Protein AF-X1KAR1-F1 (afdb_monomer)

Structure (mmCIF, N/CA/C/O backbone):
data_AF-X1KAR1-F1
#
_entry.id   AF-X1KAR1-F1
#
loop_
_atom_site.group_PDB
_atom_site.id
_atom_site.type_symbol
_atom_site.label_atom_id
_atom_site.label_alt_id
_atom_site.label_comp_id
_atom_site.label_asym_id
_atom_site.label_en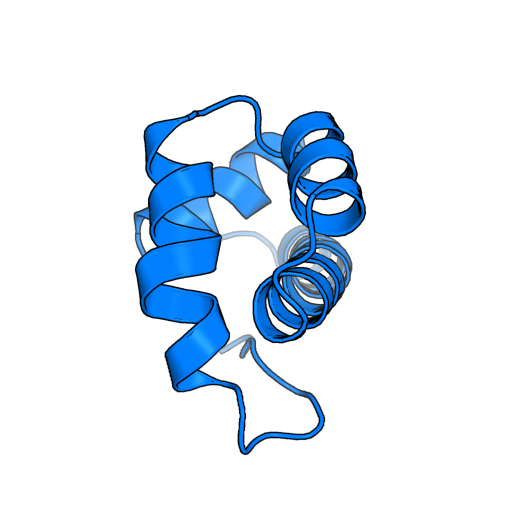tity_id
_atom_site.label_seq_id
_atom_site.pdbx_PDB_ins_code
_atom_site.Cartn_x
_atom_site.Cartn_y
_atom_site.Cartn_z
_atom_site.occupancy
_atom_site.B_iso_or_equiv
_atom_site.auth_seq_id
_atom_site.auth_comp_id
_atom_site.auth_asym_id
_atom_site.auth_atom_id
_atom_site.pdbx_PDB_model_num
ATOM 1 N N . MET A 1 1 ? 2.291 7.639 12.822 1.00 69.19 1 MET A N 1
ATOM 2 C CA . MET A 1 1 ? 1.038 6.858 13.001 1.00 69.19 1 MET A CA 1
ATOM 3 C C . MET A 1 1 ? 0.363 6.447 11.691 1.00 69.19 1 MET A C 1
ATOM 5 O O . MET A 1 1 ? 0.098 5.263 11.541 1.00 69.19 1 MET A O 1
ATOM 9 N N . LEU A 1 2 ? 0.089 7.353 10.737 1.00 84.38 2 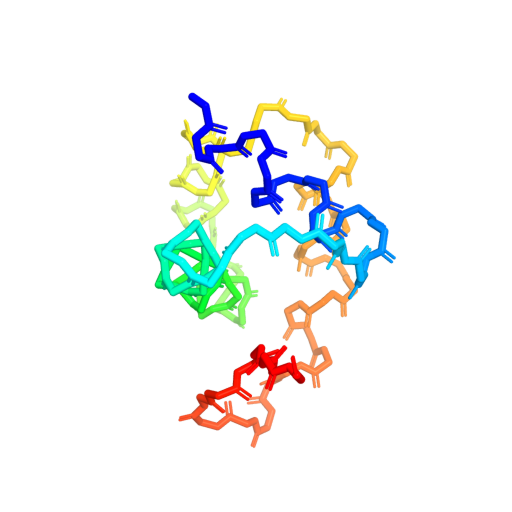LEU A N 1
ATOM 10 C CA . LEU A 1 2 ? -0.630 7.002 9.491 1.00 84.38 2 LEU A CA 1
ATOM 11 C C . LEU A 1 2 ? 0.072 5.926 8.642 1.00 84.38 2 LEU A C 1
ATOM 13 O O . LEU A 1 2 ? -0.597 5.072 8.066 1.00 84.38 2 LEU A O 1
ATOM 17 N N . SER A 1 3 ? 1.408 5.904 8.631 1.00 87.12 3 SER A N 1
ATOM 18 C CA . SER A 1 3 ? 2.194 4.868 7.946 1.00 87.12 3 SER A CA 1
ATOM 19 C C . SER A 1 3 ? 1.910 3.458 8.470 1.00 87.12 3 SER A C 1
ATOM 21 O O . SER A 1 3 ? 1.880 2.513 7.685 1.00 87.12 3 SER A O 1
ATOM 23 N N . ASN A 1 4 ? 1.633 3.307 9.770 1.00 92.31 4 ASN A N 1
ATOM 24 C CA . ASN A 1 4 ? 1.330 2.005 10.370 1.00 92.31 4 ASN A CA 1
ATOM 25 C C . ASN A 1 4 ? -0.056 1.516 9.939 1.00 92.31 4 ASN A C 1
ATOM 27 O O . ASN A 1 4 ? -0.219 0.338 9.637 1.00 92.31 4 ASN A O 1
ATOM 31 N N . LEU A 1 5 ? -1.039 2.418 9.840 1.00 93.88 5 LEU A N 1
ATOM 32 C CA . LEU A 1 5 ? -2.372 2.082 9.330 1.00 93.88 5 LEU A CA 1
ATOM 33 C C . LEU A 1 5 ? -2.339 1.739 7.838 1.00 93.88 5 LEU A C 1
ATOM 35 O O . LEU A 1 5 ? -2.955 0.760 7.434 1.00 93.88 5 LEU A O 1
ATOM 39 N N . ALA A 1 6 ? -1.578 2.483 7.030 1.00 93.75 6 ALA A N 1
ATOM 40 C CA . ALA A 1 6 ? -1.385 2.158 5.616 1.00 93.75 6 ALA A CA 1
ATOM 41 C C . ALA A 1 6 ? -0.693 0.796 5.435 1.00 93.75 6 ALA A C 1
ATOM 43 O O . ALA A 1 6 ? -1.130 -0.017 4.624 1.00 93.75 6 ALA A O 1
ATOM 44 N N . THR A 1 7 ? 0.342 0.520 6.236 1.00 94.75 7 THR A N 1
ATOM 45 C CA . THR A 1 7 ? 1.032 -0.781 6.249 1.00 94.75 7 THR A CA 1
ATOM 46 C C . THR A 1 7 ? 0.078 -1.901 6.666 1.00 94.75 7 THR A C 1
ATOM 48 O O . THR A 1 7 ? 0.034 -2.937 6.010 1.00 94.75 7 THR A O 1
ATOM 51 N N . SER A 1 8 ? -0.743 -1.677 7.695 1.00 95.00 8 SER A N 1
ATOM 52 C CA . SER A 1 8 ? -1.741 -2.650 8.161 1.00 95.00 8 SER A CA 1
ATOM 53 C C . SER A 1 8 ? -2.814 -2.915 7.105 1.00 95.00 8 SER A C 1
ATOM 55 O O . SER A 1 8 ? -3.151 -4.069 6.862 1.00 95.00 8 SER A O 1
ATOM 57 N N . LEU A 1 9 ? -3.304 -1.875 6.421 1.00 95.12 9 LEU A N 1
ATOM 58 C CA . LEU A 1 9 ? -4.269 -2.025 5.330 1.00 95.12 9 LEU A CA 1
ATOM 59 C C . LEU A 1 9 ? -3.683 -2.824 4.161 1.00 95.12 9 LEU A C 1
ATOM 61 O O . LEU A 1 9 ? -4.363 -3.679 3.612 1.00 95.12 9 LEU A O 1
ATOM 65 N N . LEU A 1 10 ? -2.423 -2.600 3.792 1.00 94.25 10 LEU A N 1
ATOM 66 C CA . LEU A 1 10 ? -1.775 -3.370 2.724 1.00 94.25 10 LEU A CA 1
ATOM 67 C C . LEU A 1 10 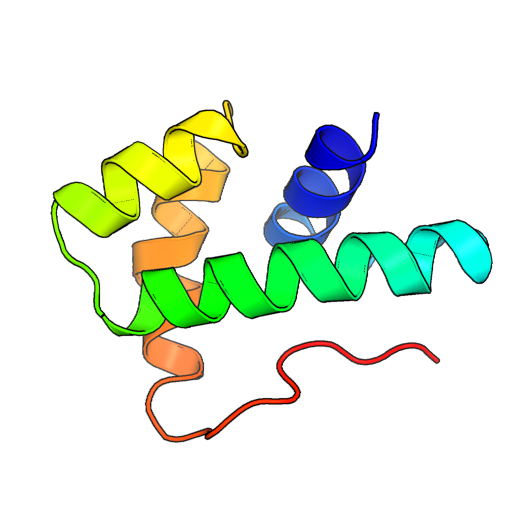? -1.442 -4.811 3.144 1.00 94.25 10 LEU A C 1
ATOM 69 O O . LEU A 1 10 ? -1.434 -5.716 2.308 1.00 94.25 10 LEU A O 1
ATOM 73 N N . ARG A 1 11 ? -1.188 -5.034 4.437 1.00 95.31 11 ARG A N 1
ATOM 74 C CA . ARG A 1 11 ? -0.944 -6.361 5.010 1.00 95.31 11 ARG A CA 1
ATOM 75 C C . ARG A 1 11 ? -2.225 -7.197 5.023 1.00 95.31 11 ARG A C 1
ATOM 77 O O . ARG A 1 11 ? -2.248 -8.261 4.406 1.00 95.31 11 ARG A O 1
ATOM 84 N N . TYR A 1 12 ? -3.274 -6.690 5.669 1.00 94.88 12 TYR A N 1
ATOM 85 C CA . TYR A 1 12 ? -4.516 -7.420 5.953 1.00 94.88 12 TYR A CA 1
ATOM 86 C C . TYR A 1 12 ? -5.641 -7.179 4.942 1.00 94.88 12 TYR A C 1
ATOM 88 O O . TYR A 1 12 ? -6.686 -7.809 5.039 1.00 94.88 12 TYR A O 1
ATOM 96 N N . GLU A 1 13 ? -5.467 -6.253 3.996 1.00 92.88 13 GLU A N 1
ATOM 97 C CA . GLU A 1 13 ? -6.435 -5.876 2.945 1.00 92.88 13 GLU A CA 1
ATOM 98 C C . GLU A 1 13 ? -7.735 -5.223 3.452 1.00 92.88 13 GLU A C 1
ATOM 100 O O . GLU A 1 13 ? -8.441 -4.566 2.686 1.00 92.88 13 GLU A O 1
ATOM 105 N N . ARG A 1 14 ? -8.011 -5.304 4.756 1.00 94.88 14 ARG A N 1
ATOM 106 C CA . ARG A 1 14 ? -9.116 -4.638 5.443 1.00 94.88 14 ARG A CA 1
ATOM 107 C C . ARG A 1 14 ? -8.682 -4.211 6.844 1.00 94.88 14 ARG A C 1
ATOM 109 O O . ARG A 1 14 ? -8.036 -4.973 7.555 1.00 94.88 14 ARG A O 1
ATOM 116 N N . ILE A 1 15 ? -9.061 -3.000 7.249 1.00 95.69 15 ILE A N 1
ATOM 117 C CA . ILE A 1 15 ? -8.894 -2.503 8.621 1.00 95.69 15 ILE A CA 1
ATOM 118 C C . ILE A 1 15 ? -10.146 -1.747 9.057 1.00 95.69 15 ILE A C 1
ATOM 120 O O . ILE A 1 15 ? -10.821 -1.137 8.228 1.00 95.69 15 ILE A O 1
ATOM 124 N N . THR A 1 16 ? -10.407 -1.733 10.360 1.00 95.81 16 THR A N 1
ATOM 125 C CA . THR A 1 16 ? -11.437 -0.885 10.970 1.00 95.81 16 THR A CA 1
ATOM 126 C C . THR A 1 16 ? -10.753 0.291 11.653 1.00 95.81 16 THR A C 1
ATOM 128 O O . THR A 1 16 ? -9.808 0.120 12.423 1.00 95.81 16 THR A O 1
ATOM 131 N N . THR A 1 17 ? -11.183 1.511 11.345 1.00 94.94 17 THR A N 1
ATOM 132 C CA . THR A 1 17 ? -10.641 2.727 11.960 1.00 94.94 17 THR A CA 1
ATOM 133 C C . THR A 1 17 ? -11.674 3.850 11.925 1.00 94.94 17 THR A C 1
ATOM 135 O O . THR A 1 17 ? -12.765 3.680 11.388 1.00 94.94 17 THR A O 1
ATOM 138 N N . THR A 1 18 ? -11.347 5.004 12.505 1.00 96.19 18 THR A N 1
ATOM 139 C CA . THR A 1 18 ? -12.241 6.166 12.492 1.00 96.19 18 THR A CA 1
ATOM 140 C C . THR A 1 18 ? -12.309 6.792 11.100 1.00 96.19 18 THR A C 1
ATOM 142 O O . THR A 1 18 ? -11.327 6.781 10.355 1.00 96.19 18 THR A O 1
ATOM 145 N N . LEU A 1 19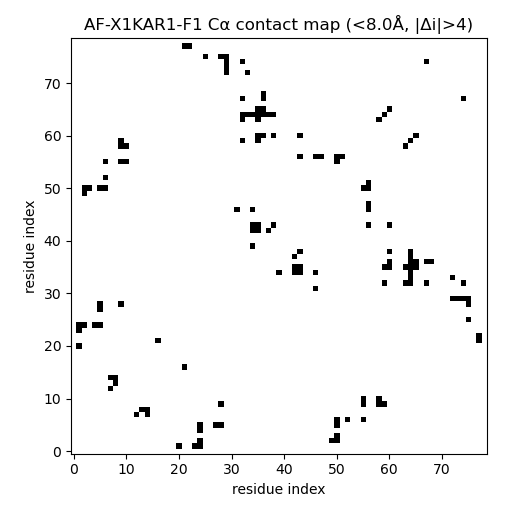 ? -13.445 7.409 10.759 1.00 95.81 19 LEU A N 1
ATOM 146 C CA . LEU A 1 19 ? -13.676 8.001 9.435 1.00 95.81 19 LEU A CA 1
ATOM 147 C C . LEU A 1 19 ? -12.563 8.977 9.008 1.00 95.81 19 LEU A C 1
ATOM 149 O O . LEU A 1 19 ? -12.070 8.916 7.883 1.00 95.81 19 LEU A O 1
ATOM 153 N N . HIS A 1 20 ? -12.128 9.842 9.925 1.00 95.38 20 HIS A N 1
ATOM 154 C CA . HIS A 1 20 ? -11.057 10.812 9.690 1.00 95.38 20 HIS A CA 1
ATOM 155 C C . HIS A 1 20 ? -9.733 10.124 9.328 1.00 95.38 20 HIS A C 1
ATOM 157 O O . HIS A 1 20 ? -9.102 10.467 8.330 1.00 95.38 20 HIS A O 1
ATOM 163 N N . LYS A 1 21 ? -9.347 9.084 10.080 1.00 94.44 21 LYS A N 1
ATOM 164 C CA . LYS A 1 21 ? -8.141 8.293 9.792 1.00 94.44 21 LYS A CA 1
ATOM 165 C C . LYS A 1 21 ? -8.278 7.536 8.471 1.00 94.44 21 LYS A C 1
ATOM 167 O O . LYS A 1 21 ? -7.311 7.469 7.718 1.00 94.44 21 LYS A O 1
ATOM 172 N N . ALA A 1 22 ? -9.462 7.009 8.163 1.00 95.88 22 ALA A N 1
ATOM 173 C CA . ALA A 1 22 ? -9.716 6.285 6.921 1.00 95.88 22 ALA A CA 1
ATOM 174 C C . ALA A 1 22 ? -9.530 7.180 5.682 1.00 95.88 22 ALA A C 1
ATOM 176 O O . ALA A 1 22 ? -8.879 6.762 4.722 1.00 95.88 22 ALA A O 1
ATOM 177 N N . LYS A 1 23 ? -10.030 8.425 5.719 1.00 94.88 23 LYS A N 1
ATOM 178 C CA . LYS A 1 23 ? -9.845 9.411 4.637 1.00 94.88 23 LYS A CA 1
ATOM 179 C C . LYS A 1 23 ? -8.363 9.722 4.386 1.00 94.88 23 LYS A C 1
ATOM 181 O O . LYS A 1 23 ? -7.921 9.704 3.237 1.00 94.88 23 LYS A O 1
ATOM 186 N N . GLU A 1 24 ? -7.580 9.906 5.447 1.00 94.88 24 GLU A N 1
ATOM 187 C CA . GLU A 1 24 ? -6.137 10.163 5.334 1.00 94.88 24 GLU A CA 1
ATOM 188 C C . GLU A 1 24 ? -5.353 8.945 4.827 1.00 94.88 24 GLU A C 1
ATOM 190 O O . GLU A 1 24 ? -4.524 9.051 3.917 1.00 94.88 24 GLU A O 1
ATOM 195 N N . VAL A 1 25 ? -5.643 7.757 5.369 1.00 95.00 25 VAL A N 1
ATOM 196 C CA . VAL A 1 25 ? -4.999 6.503 4.945 1.00 95.00 25 VAL A CA 1
ATOM 197 C C . VAL A 1 25 ? -5.293 6.217 3.475 1.00 95.00 25 VAL A C 1
ATOM 199 O O . VAL A 1 25 ? -4.377 5.844 2.738 1.00 95.00 25 VAL A O 1
ATOM 202 N N . ARG A 1 26 ? -6.526 6.465 3.016 1.00 95.00 26 ARG A N 1
ATOM 203 C CA . ARG A 1 26 ? -6.907 6.349 1.603 1.00 95.00 26 ARG A CA 1
ATOM 204 C C . ARG A 1 26 ? -5.988 7.170 0.701 1.00 95.00 26 ARG A C 1
ATOM 206 O O . ARG A 1 26 ? -5.451 6.621 -0.259 1.00 95.00 26 ARG A O 1
ATOM 213 N N . ARG A 1 27 ? -5.730 8.442 1.027 1.00 94.31 27 ARG A N 1
ATOM 214 C CA . ARG A 1 27 ? -4.841 9.311 0.229 1.00 94.31 27 ARG A CA 1
ATOM 215 C C . ARG A 1 27 ? -3.435 8.724 0.079 1.00 94.31 27 ARG A C 1
ATOM 217 O O . ARG A 1 27 ? -2.835 8.810 -0.993 1.00 94.31 27 ARG A O 1
ATOM 224 N N . ILE A 1 28 ? -2.903 8.140 1.152 1.00 94.31 28 ILE A N 1
ATOM 225 C CA . ILE A 1 28 ? -1.566 7.535 1.168 1.00 94.31 28 ILE A CA 1
ATOM 226 C C . ILE A 1 28 ? -1.554 6.245 0.340 1.00 94.31 28 ILE A C 1
ATOM 228 O O . ILE A 1 28 ? -0.691 6.075 -0.524 1.00 94.31 28 ILE A O 1
ATOM 232 N N . VAL A 1 29 ? -2.519 5.353 0.566 1.00 95.31 29 VAL A N 1
ATOM 233 C CA . VAL A 1 29 ? -2.568 4.038 -0.085 1.00 95.31 29 VAL A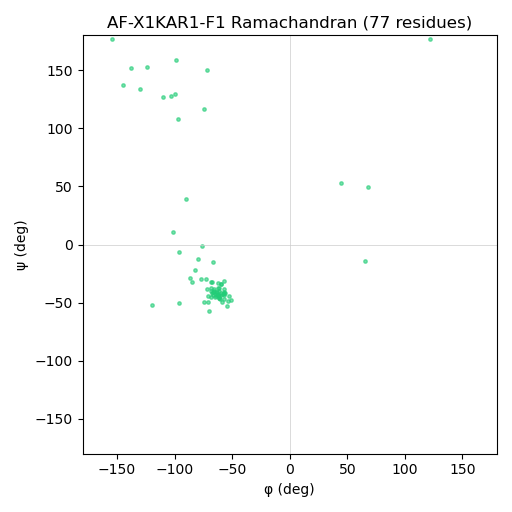 CA 1
ATOM 234 C C . VAL A 1 29 ? -2.864 4.148 -1.579 1.00 95.31 29 VAL A C 1
ATOM 236 O O . VAL A 1 29 ? -2.221 3.453 -2.363 1.00 95.31 29 VAL A O 1
ATOM 239 N N . GLU A 1 30 ? -3.727 5.073 -2.006 1.00 94.94 30 GLU A N 1
ATOM 240 C CA . GLU A 1 30 ? -3.976 5.332 -3.434 1.00 94.94 30 GLU A CA 1
ATOM 241 C C . GLU A 1 30 ? -2.675 5.695 -4.172 1.00 94.94 30 GLU A C 1
ATOM 243 O O . GLU A 1 30 ? -2.381 5.156 -5.242 1.00 94.94 30 GLU A O 1
ATOM 248 N N . ARG A 1 31 ? -1.841 6.556 -3.566 1.00 93.94 31 ARG A N 1
ATOM 249 C CA . ARG A 1 31 ? -0.534 6.941 -4.123 1.00 93.94 31 ARG A CA 1
ATOM 250 C C . ARG A 1 31 ? 0.449 5.770 -4.149 1.00 93.94 31 ARG A C 1
ATOM 252 O O . ARG A 1 31 ? 1.181 5.621 -5.127 1.00 93.94 31 ARG A O 1
ATOM 259 N N . LEU A 1 32 ? 0.476 4.947 -3.099 1.00 94.88 32 LEU A N 1
ATOM 260 C CA . LEU A 1 32 ? 1.354 3.774 -3.018 1.00 94.88 32 LEU A CA 1
ATOM 261 C C . LEU A 1 32 ? 0.996 2.724 -4.073 1.00 94.88 32 LEU A C 1
ATOM 263 O O . LEU A 1 32 ? 1.889 2.249 -4.771 1.00 94.88 32 LEU A O 1
ATOM 267 N N . ILE A 1 33 ? -0.292 2.421 -4.252 1.00 94.81 33 ILE A N 1
ATOM 268 C CA . ILE A 1 33 ? -0.761 1.499 -5.296 1.00 94.81 33 ILE A CA 1
ATOM 269 C C . ILE A 1 33 ? -0.462 2.076 -6.685 1.00 94.81 33 ILE A C 1
ATOM 271 O O . ILE A 1 33 ? 0.041 1.359 -7.548 1.00 94.81 33 ILE A O 1
ATOM 275 N N . GLY A 1 34 ? -0.656 3.383 -6.891 1.00 94.56 34 GLY A N 1
ATOM 276 C CA . GLY A 1 34 ? -0.275 4.053 -8.138 1.00 94.56 34 GLY A CA 1
ATOM 277 C C . GLY A 1 34 ? 1.214 3.904 -8.486 1.00 94.56 34 GLY A C 1
ATOM 278 O O . GLY A 1 34 ? 1.551 3.635 -9.639 1.00 94.56 34 GLY A O 1
ATOM 279 N N . LYS A 1 35 ? 2.109 4.017 -7.495 1.00 93.81 35 LYS A N 1
ATOM 280 C CA . LYS A 1 35 ? 3.552 3.751 -7.663 1.00 93.81 35 LYS A CA 1
ATOM 281 C C . LYS A 1 35 ? 3.829 2.265 -7.918 1.00 93.81 35 LYS A C 1
ATOM 283 O O . LYS A 1 35 ? 4.638 1.936 -8.784 1.00 93.81 35 LYS A O 1
ATOM 288 N N . ALA A 1 36 ? 3.120 1.376 -7.226 1.00 94.44 36 ALA A N 1
ATOM 289 C CA . ALA A 1 36 ? 3.243 -0.070 -7.392 1.00 94.44 36 ALA A CA 1
ATOM 290 C C . ALA A 1 36 ? 2.873 -0.552 -8.800 1.00 94.44 36 ALA A C 1
ATOM 292 O O . ALA A 1 36 ? 3.493 -1.479 -9.307 1.00 94.44 36 ALA A O 1
ATOM 293 N N . LYS A 1 37 ? 1.920 0.111 -9.466 1.00 93.19 37 LYS A N 1
ATOM 294 C CA . LYS A 1 37 ? 1.563 -0.184 -10.863 1.00 93.19 37 LYS A CA 1
ATOM 295 C C . LYS A 1 37 ? 2.712 0.055 -11.847 1.00 93.19 37 LYS A C 1
ATOM 297 O O . LYS A 1 37 ? 2.819 -0.682 -12.824 1.00 93.19 37 LYS A O 1
ATOM 302 N N . LYS A 1 38 ? 3.518 1.101 -11.618 1.00 90.38 38 LYS A N 1
ATOM 303 C CA . LYS A 1 38 ? 4.657 1.468 -12.481 1.00 90.38 38 LYS A CA 1
ATOM 304 C C . LYS A 1 38 ? 5.873 0.570 -12.257 1.00 90.38 38 LYS A C 1
ATOM 306 O O . LYS A 1 38 ? 6.659 0.400 -13.174 1.00 90.38 38 LYS A O 1
ATOM 311 N N . ASP A 1 39 ? 6.023 0.052 -11.039 1.00 92.00 39 ASP A N 1
ATOM 312 C CA . ASP A 1 39 ? 7.090 -0.859 -10.615 1.00 92.00 39 ASP A CA 1
ATOM 313 C C . ASP A 1 39 ? 8.512 -0.475 -11.073 1.00 92.00 39 ASP A C 1
ATOM 315 O O . ASP A 1 39 ? 9.244 -1.261 -11.665 1.00 92.00 39 ASP A O 1
ATOM 319 N N . THR A 1 40 ? 8.927 0.761 -10.789 1.00 95.25 40 THR A N 1
ATOM 320 C CA . THR A 1 40 ? 10.314 1.199 -11.012 1.00 95.25 40 THR A CA 1
ATOM 321 C C . THR A 1 40 ? 11.131 1.154 -9.723 1.00 95.25 40 THR A C 1
ATOM 323 O O . THR A 1 40 ? 10.592 1.250 -8.617 1.00 95.25 40 THR A O 1
ATOM 326 N N . LEU A 1 41 ? 12.461 1.098 -9.840 1.00 94.00 41 LEU A N 1
ATOM 327 C CA . LEU A 1 41 ? 13.365 1.157 -8.685 1.00 94.00 41 LEU A CA 1
ATOM 328 C C . LEU A 1 41 ? 13.162 2.439 -7.852 1.00 94.00 41 LEU A C 1
ATOM 330 O O . LEU A 1 41 ? 13.155 2.389 -6.621 1.00 94.00 41 LEU A O 1
ATOM 334 N N . ALA A 1 42 ? 12.909 3.573 -8.513 1.00 94.75 42 ALA A N 1
ATOM 335 C CA . ALA A 1 42 ? 12.531 4.822 -7.851 1.00 94.75 42 ALA A CA 1
ATOM 336 C C . ALA A 1 42 ? 11.208 4.681 -7.075 1.00 94.75 42 ALA A C 1
ATOM 338 O O . ALA A 1 42 ? 11.147 5.037 -5.899 1.00 94.75 42 ALA A O 1
ATOM 339 N N . SER A 1 43 ? 10.188 4.068 -7.687 1.00 94.50 43 SER A N 1
ATOM 340 C CA . SER A 1 43 ? 8.888 3.818 -7.044 1.00 94.50 43 SER A CA 1
ATOM 341 C C . SER A 1 43 ? 9.027 2.951 -5.790 1.00 94.50 43 SER A C 1
ATOM 343 O O . SER A 1 43 ? 8.414 3.248 -4.763 1.00 94.50 43 SER A O 1
ATOM 345 N N . ARG A 1 44 ? 9.871 1.911 -5.843 1.00 93.62 44 ARG A N 1
ATOM 346 C CA . ARG A 1 44 ? 10.175 1.038 -4.696 1.00 93.62 44 ARG A CA 1
ATOM 347 C C . ARG A 1 44 ? 10.881 1.793 -3.571 1.00 93.62 44 ARG A C 1
ATOM 349 O O . ARG A 1 44 ? 10.481 1.663 -2.414 1.00 93.62 44 ARG A O 1
ATOM 356 N N . ARG A 1 45 ? 11.876 2.629 -3.896 1.00 94.12 45 ARG A N 1
ATOM 357 C CA . ARG A 1 45 ? 12.577 3.478 -2.913 1.00 94.12 45 ARG A CA 1
ATOM 358 C C . ARG A 1 45 ? 11.630 4.463 -2.232 1.00 94.12 45 ARG A C 1
ATOM 360 O O . ARG A 1 45 ? 11.678 4.614 -1.016 1.00 94.12 45 ARG A O 1
ATOM 367 N N . GLU A 1 46 ? 10.754 5.115 -2.991 1.00 94.00 46 GLU A N 1
ATOM 368 C CA . GLU A 1 46 ? 9.774 6.056 -2.440 1.00 94.00 46 GLU A CA 1
ATOM 369 C C . GLU A 1 46 ? 8.728 5.364 -1.565 1.00 94.00 46 GLU A C 1
ATOM 371 O O . GLU A 1 46 ? 8.430 5.852 -0.475 1.00 94.00 46 GLU A O 1
ATOM 376 N N . ALA A 1 47 ? 8.204 4.214 -1.995 1.00 94.19 47 ALA A N 1
ATOM 377 C CA . ALA A 1 47 ? 7.289 3.419 -1.181 1.00 94.19 47 ALA A CA 1
ATOM 378 C C . ALA A 1 47 ? 7.960 2.948 0.125 1.00 94.19 47 ALA A C 1
ATOM 380 O O . ALA A 1 47 ? 7.336 3.016 1.184 1.00 94.19 47 ALA A O 1
ATOM 381 N N . GLY A 1 48 ? 9.250 2.593 0.082 1.00 93.62 48 GLY A N 1
ATOM 382 C CA . GLY A 1 48 ? 10.061 2.240 1.256 1.00 93.62 48 GLY A CA 1
ATOM 383 C C . GLY A 1 48 ? 10.333 3.395 2.238 1.00 93.62 48 GLY A C 1
ATOM 384 O O . GLY A 1 48 ? 10.711 3.172 3.394 1.00 93.62 48 GLY A O 1
ATOM 385 N N . LYS A 1 49 ? 10.106 4.655 1.837 1.00 92.31 49 LYS A N 1
ATOM 386 C CA . LYS A 1 49 ? 10.110 5.781 2.789 1.00 92.31 49 LYS A CA 1
ATOM 387 C C . LYS A 1 49 ? 8.909 5.705 3.736 1.00 92.31 49 LYS A C 1
ATOM 389 O O . LYS A 1 49 ? 9.045 6.086 4.896 1.00 92.31 49 LYS A O 1
ATOM 394 N N . VAL A 1 50 ? 7.778 5.176 3.257 1.00 91.25 50 VAL A N 1
ATOM 395 C CA . VAL A 1 50 ? 6.506 5.089 3.992 1.00 91.25 50 VAL A CA 1
ATOM 396 C C . VAL A 1 50 ? 6.324 3.721 4.652 1.00 91.25 50 VAL A C 1
ATOM 398 O O . VAL A 1 50 ? 6.033 3.658 5.844 1.00 91.25 50 VAL A O 1
ATOM 401 N N . ILE A 1 51 ? 6.508 2.637 3.896 1.00 93.50 51 ILE A N 1
ATOM 402 C CA . ILE A 1 51 ? 6.373 1.257 4.373 1.00 93.50 51 ILE A CA 1
ATOM 403 C C . ILE A 1 51 ? 7.766 0.740 4.724 1.00 93.50 51 ILE A C 1
ATOM 405 O O . ILE A 1 51 ? 8.583 0.491 3.840 1.00 93.50 51 ILE A O 1
ATOM 409 N N . LYS A 1 52 ? 8.044 0.587 6.020 1.00 90.81 52 LYS A N 1
ATOM 410 C CA . LYS A 1 52 ? 9.330 0.054 6.508 1.00 90.81 52 LYS A CA 1
ATOM 411 C C . LYS A 1 52 ? 9.395 -1.470 6.481 1.00 90.81 52 LYS A C 1
ATOM 413 O O . LYS A 1 52 ? 10.477 -2.043 6.432 1.00 90.81 52 LYS A O 1
ATOM 418 N N . ASP A 1 53 ? 8.234 -2.107 6.482 1.00 94.31 53 ASP A N 1
ATOM 419 C CA . ASP A 1 53 ? 8.092 -3.550 6.418 1.00 94.31 53 ASP A CA 1
ATOM 420 C C . ASP A 1 53 ? 8.377 -4.076 5.002 1.00 94.31 53 ASP A C 1
ATOM 422 O O . ASP A 1 53 ? 7.666 -3.764 4.041 1.00 94.31 53 ASP A O 1
ATOM 426 N N . LYS A 1 54 ? 9.431 -4.888 4.880 1.00 93.75 54 LYS A N 1
ATOM 427 C CA . LYS A 1 54 ? 9.893 -5.442 3.602 1.00 93.75 54 LYS A CA 1
ATOM 428 C C . LYS A 1 54 ? 8.905 -6.442 3.001 1.00 93.75 54 LYS A C 1
ATOM 430 O O . LYS A 1 54 ? 8.807 -6.512 1.776 1.00 93.75 54 LYS A O 1
ATOM 435 N N . GLU A 1 55 ? 8.167 -7.189 3.820 1.00 95.44 55 GLU A N 1
ATOM 436 C CA . GLU A 1 55 ? 7.192 -8.169 3.332 1.00 95.44 55 GLU A CA 1
ATOM 437 C C . GLU A 1 55 ? 5.986 -7.468 2.721 1.00 95.44 55 GLU A C 1
ATOM 439 O O . GLU A 1 55 ? 5.564 -7.797 1.610 1.00 95.44 55 GLU A O 1
ATOM 444 N N . VAL A 1 56 ? 5.482 -6.435 3.401 1.00 95.94 56 VAL A N 1
ATOM 445 C CA . VAL A 1 56 ? 4.370 -5.624 2.892 1.00 95.94 56 VAL A CA 1
ATOM 446 C C . VAL A 1 56 ? 4.793 -4.858 1.643 1.00 95.94 56 VAL A C 1
ATOM 448 O O . VAL A 1 56 ? 4.033 -4.794 0.675 1.00 95.94 56 VAL A O 1
ATOM 451 N N . LEU A 1 57 ? 6.021 -4.329 1.618 1.00 95.12 57 LEU A N 1
ATOM 452 C CA . LEU A 1 57 ? 6.569 -3.686 0.427 1.00 95.12 57 LEU A CA 1
ATOM 453 C C . LEU A 1 57 ? 6.653 -4.678 -0.741 1.00 95.12 57 LEU A C 1
ATOM 455 O O . LEU A 1 57 ? 6.203 -4.365 -1.840 1.00 95.12 57 LEU A O 1
ATOM 459 N N . ARG A 1 58 ? 7.155 -5.896 -0.515 1.00 95.56 58 ARG A N 1
ATOM 460 C CA . ARG A 1 58 ? 7.181 -6.948 -1.540 1.00 95.56 58 ARG A CA 1
ATOM 461 C C . ARG A 1 58 ? 5.769 -7.271 -2.030 1.00 95.56 58 ARG A C 1
ATOM 463 O O . ARG A 1 58 ? 5.550 -7.223 -3.236 1.00 95.56 58 ARG A O 1
ATOM 470 N N . LYS A 1 59 ? 4.813 -7.507 -1.122 1.00 95.50 59 LYS A N 1
ATOM 471 C CA . LYS A 1 59 ? 3.401 -7.784 -1.444 1.00 95.50 59 LYS A CA 1
ATOM 472 C C . LYS A 1 59 ? 2.775 -6.672 -2.293 1.00 95.50 59 LYS A C 1
ATOM 474 O O . LYS A 1 59 ? 2.067 -6.955 -3.263 1.00 95.50 59 LYS A O 1
ATOM 479 N N . LEU A 1 60 ? 3.064 -5.411 -1.963 1.00 95.50 60 LEU A N 1
ATOM 480 C CA . LEU A 1 60 ? 2.564 -4.249 -2.695 1.00 95.50 60 LEU A CA 1
ATOM 481 C C . LEU A 1 60 ? 2.964 -4.298 -4.177 1.00 95.50 60 LEU A C 1
ATOM 483 O O . LEU A 1 60 ? 2.107 -4.102 -5.036 1.00 95.50 60 LEU A O 1
ATOM 487 N N . PHE A 1 61 ? 4.231 -4.583 -4.484 1.00 95.44 61 PHE A N 1
ATOM 488 C CA . PHE A 1 61 ? 4.721 -4.608 -5.868 1.00 95.44 61 PHE A CA 1
ATOM 489 C C . PHE A 1 61 ? 4.473 -5.946 -6.580 1.00 95.44 61 PHE A C 1
ATOM 491 O O . PHE A 1 61 ? 4.234 -5.944 -7.782 1.00 95.44 61 PHE A O 1
ATOM 498 N N . SER A 1 62 ? 4.489 -7.081 -5.873 1.00 94.81 62 SER A N 1
ATOM 499 C CA . SER A 1 62 ? 4.344 -8.401 -6.503 1.00 94.81 62 SER A CA 1
ATOM 500 C C . SER A 1 62 ? 2.895 -8.853 -6.685 1.00 94.81 62 SER A C 1
ATOM 502 O O . SER A 1 62 ? 2.618 -9.618 -7.601 1.00 94.81 62 SER A O 1
ATOM 504 N N . GLN A 1 63 ? 1.970 -8.414 -5.825 1.00 94.06 63 GLN A N 1
ATOM 505 C CA . GLN A 1 63 ? 0.575 -8.877 -5.845 1.00 94.06 63 GLN A CA 1
ATOM 506 C C . GLN A 1 63 ? -0.413 -7.734 -6.091 1.00 94.06 63 GLN A C 1
ATOM 508 O O . GLN A 1 63 ? -1.251 -7.819 -6.988 1.00 94.06 63 GLN A O 1
ATOM 513 N N . ILE A 1 64 ? -0.326 -6.655 -5.308 1.00 93.44 64 ILE A N 1
ATOM 514 C CA . ILE A 1 64 ? -1.341 -5.590 -5.316 1.00 93.44 64 ILE A CA 1
ATOM 515 C C . ILE A 1 64 ? -1.220 -4.713 -6.571 1.00 93.44 64 ILE A C 1
ATOM 517 O O . ILE A 1 64 ? -2.209 -4.487 -7.264 1.00 93.44 64 ILE A O 1
ATOM 521 N N . GLY A 1 65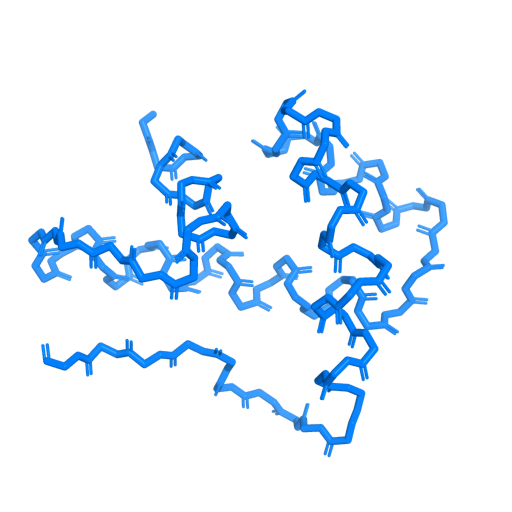 ? -0.015 -4.240 -6.895 1.00 92.50 65 GLY A N 1
ATOM 522 C CA . GLY A 1 65 ? 0.246 -3.396 -8.066 1.00 92.50 65 GLY A CA 1
ATOM 523 C C . GLY A 1 65 ? -0.247 -4.018 -9.381 1.00 92.50 65 GLY A C 1
ATOM 524 O O . GLY A 1 65 ? -1.036 -3.376 -10.081 1.00 92.50 65 GLY A O 1
ATOM 525 N N . PRO A 1 66 ? 0.138 -5.271 -9.704 1.00 93.81 66 PRO A N 1
ATOM 526 C CA . PRO A 1 66 ? -0.331 -5.975 -10.896 1.00 93.81 66 PRO A CA 1
ATOM 527 C C . PRO A 1 66 ? -1.855 -6.119 -10.968 1.00 93.81 66 PRO A C 1
ATOM 529 O O . PRO A 1 66 ? -2.426 -5.847 -12.025 1.00 93.81 66 PRO A O 1
ATOM 532 N N . LYS A 1 67 ? -2.526 -6.445 -9.850 1.00 92.75 67 LYS A N 1
ATOM 533 C CA . LYS A 1 67 ? -3.999 -6.562 -9.786 1.00 92.75 67 LYS A CA 1
ATOM 534 C C . LYS A 1 67 ? -4.723 -5.284 -10.216 1.00 92.75 67 LYS A C 1
ATOM 536 O O . LYS A 1 67 ? -5.813 -5.356 -10.774 1.00 92.75 67 LYS A O 1
ATOM 541 N N . PHE A 1 68 ? -4.127 -4.116 -9.983 1.00 93.12 68 PHE A N 1
ATOM 542 C CA . PHE A 1 68 ? -4.743 -2.825 -10.293 1.00 93.12 68 PHE A CA 1
ATOM 543 C C . PHE A 1 68 ? -4.220 -2.164 -11.579 1.00 93.12 68 PHE A C 1
ATOM 545 O O . PHE A 1 68 ? -4.562 -1.006 -11.839 1.00 93.12 68 PHE A O 1
ATOM 552 N N . LYS A 1 69 ? -3.438 -2.867 -12.421 1.00 88.44 69 LYS A N 1
ATOM 553 C CA . LYS A 1 69 ? -2.898 -2.328 -13.690 1.00 88.44 69 LYS A CA 1
ATOM 554 C C . LYS A 1 69 ? -3.978 -1.698 -14.581 1.00 88.44 69 LYS A C 1
ATOM 556 O O . LYS A 1 69 ? -3.821 -0.541 -14.971 1.00 88.44 69 LYS A O 1
ATOM 561 N N . GLY A 1 70 ? -5.098 -2.392 -14.788 1.00 89.19 70 GLY A N 1
ATOM 562 C CA . GLY A 1 70 ? -6.208 -1.936 -15.638 1.00 89.19 70 GLY A CA 1
ATOM 563 C C . GLY A 1 70 ? -7.123 -0.858 -15.041 1.00 89.19 70 GLY A C 1
ATOM 564 O O . GLY A 1 70 ? -8.049 -0.420 -15.710 1.00 89.19 70 GLY A O 1
ATOM 565 N N . ARG A 1 71 ? -6.901 -0.413 -13.794 1.00 92.06 71 ARG A N 1
ATOM 566 C CA . ARG A 1 71 ? -7.800 0.527 -13.101 1.00 92.06 71 ARG A CA 1
ATOM 567 C C . ARG A 1 71 ? -7.162 1.903 -12.930 1.00 92.06 71 ARG A C 1
ATOM 569 O O . ARG A 1 71 ? -6.074 2.001 -12.369 1.00 92.06 71 ARG A O 1
ATOM 576 N N . SER A 1 72 ? -7.833 2.971 -13.350 1.00 86.94 72 SER A N 1
ATOM 577 C CA . SER A 1 72 ? -7.355 4.365 -13.292 1.00 86.94 72 SER A CA 1
ATOM 578 C C . SER A 1 72 ? -7.726 5.104 -11.990 1.00 86.94 72 SER A C 1
ATOM 580 O O . SER A 1 72 ? -8.032 6.290 -12.010 1.00 86.94 72 SER A O 1
ATOM 582 N N . GLY A 1 73 ? -7.664 4.423 -10.838 1.00 89.12 73 GLY A N 1
ATOM 583 C CA . GLY A 1 73 ? -7.886 5.026 -9.514 1.00 89.12 73 GLY A CA 1
ATOM 584 C C . GLY A 1 73 ? -9.014 4.392 -8.699 1.00 89.12 73 GLY A C 1
ATOM 585 O O . GLY A 1 73 ? -9.687 3.452 -9.136 1.00 89.12 73 GLY A O 1
ATOM 586 N N . GLY A 1 74 ? -9.199 4.883 -7.471 1.00 92.12 74 GLY A N 1
ATOM 587 C CA . GLY A 1 74 ? -10.210 4.349 -6.561 1.00 92.12 74 GLY A CA 1
ATOM 588 C C . GLY A 1 74 ? -9.860 2.933 -6.117 1.00 92.12 74 GLY A C 1
ATOM 589 O O . GLY A 1 74 ? -10.681 2.024 -6.248 1.00 92.12 74 GLY A O 1
ATOM 590 N N . TYR A 1 75 ? -8.621 2.737 -5.665 1.00 93.44 75 TYR A N 1
ATOM 591 C CA . TYR A 1 75 ? -8.094 1.425 -5.262 1.00 93.44 75 TYR A C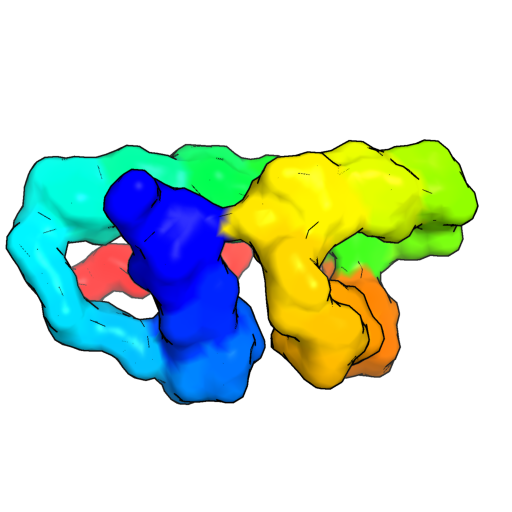A 1
ATOM 592 C C . TYR A 1 75 ? -8.531 1.003 -3.857 1.00 93.44 75 TYR A C 1
ATOM 594 O O . TYR A 1 75 ? -8.350 -0.145 -3.464 1.00 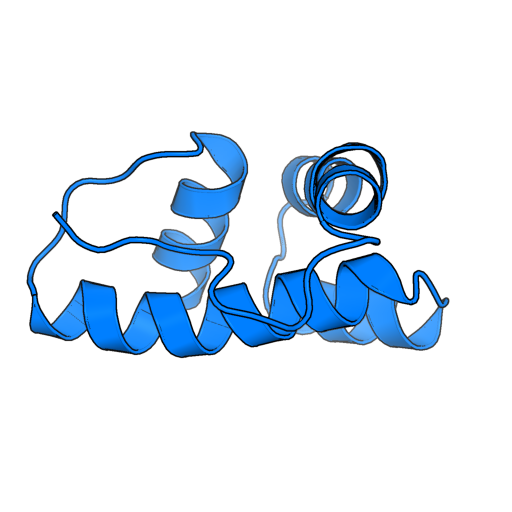93.44 75 TYR A O 1
ATOM 602 N N . THR A 1 76 ? -9.088 1.937 -3.090 1.00 93.19 76 THR A N 1
ATOM 603 C CA . THR A 1 76 ? -9.566 1.705 -1.727 1.00 93.19 76 THR A CA 1
ATOM 6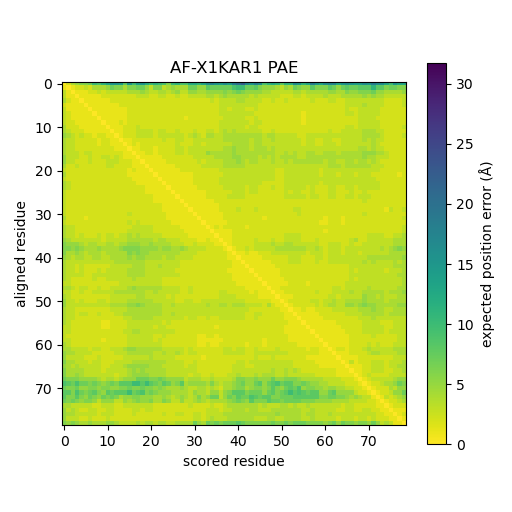04 C C . THR A 1 76 ? -11.030 2.102 -1.608 1.00 93.19 76 THR A C 1
ATOM 606 O O . THR A 1 76 ? -11.519 2.970 -2.336 1.00 93.19 76 THR A O 1
ATOM 609 N N . ARG A 1 77 ? -11.735 1.460 -0.677 1.00 94.75 77 ARG A N 1
ATOM 610 C CA . ARG A 1 77 ? -13.143 1.720 -0.375 1.00 94.75 77 ARG A CA 1
ATOM 611 C C . ARG A 1 77 ? -13.297 1.903 1.132 1.00 94.75 77 ARG A C 1
ATOM 613 O O . ARG A 1 77 ? -12.741 1.123 1.897 1.00 94.75 77 ARG A O 1
ATOM 620 N N . ILE A 1 78 ? -14.027 2.942 1.526 1.00 94.38 78 ILE A N 1
ATOM 621 C CA . ILE A 1 78 ? -14.496 3.150 2.900 1.00 94.38 78 ILE A CA 1
ATOM 622 C C . ILE A 1 78 ? -15.954 2.689 2.903 1.00 94.38 78 ILE A C 1
ATOM 624 O O . ILE A 1 78 ? -16.690 3.055 1.985 1.00 94.38 78 ILE A O 1
ATOM 628 N N . LEU A 1 79 ? -16.302 1.831 3.858 1.00 92.69 79 LEU A N 1
ATOM 629 C CA . LEU A 1 79 ? -17.644 1.286 4.058 1.00 92.69 79 LEU A CA 1
ATOM 630 C C . LEU A 1 79 ? -18.289 1.961 5.263 1.00 92.69 79 LEU A C 1
ATOM 632 O O . LEU A 1 79 ? -17.523 2.276 6.205 1.00 92.69 79 LEU A O 1
#

Organism: NCBI:txid412755

pLDDT: mean 93.36, std 3.49, range [69.19, 96.19]

Nearest PDB structures (foldseek):
  8fn2-assembly1_P  TM=9.736E-01  e=8.328E-06  Borreliella burgdorferi B31
  8rdw-assembly1_MB  TM=9.660E-01  e=9.867E-06  Psychrobacter urativorans
  7ryh-assembly1_M  TM=9.620E-01  e=1.466E-05  Acinetobacter baumannii AB0057
  6ysi-assembly1_J  TM=9.654E-01  e=1.736E-05  Acinetobacter baumannii ATCC 19606 = CIP 70.34 = JCM 6841
  6b4v-assembly1_O  TM=9.752E-01  e=2.303E-05  Thermus thermophilus HB27

Radius of gyration: 11.61 Å; Cα contacts (8 Å, |Δi|>4): 75; chains: 1; bounding box: 31×20×29 Å

Sequence (79 aa):
MLSNLATSLLRYERITTTLHKAKEVRRIVERLIGKAKKDTLASRREAGKVIKDKEVLRKLFSQIGPKFKGRSGGYTRIL

Foldseek 3Di:
DLLVVLLVCLVVVDDDDDPVSVVVNQVVNQVLLVLLLVPDPVSLVVNCVRHVDPVSSCCSNPPRNVVCNPPPTPSDDDD

Secondary structure (DSSP, 8-state):
-HHHHHHHHHHHS-----HHHHHHHHHHHHHHHHHHHH--HHHHHHHHHH---HHHHHHIIIIIHHHTTT--S------

Solvent-accessible surface area (backbone atoms only — not comparable to full-atom values): 4666 Å² total; per-residue (Å²): 114,64,48,58,52,37,44,44,31,69,63,65,74,61,78,90,76,55,71,71,58,47,59,55,31,44,62,53,45,46,52,47,46,58,35,23,51,69,65,41,74,68,39,53,57,55,45,46,74,58,36,79,51,65,67,48,49,48,44,40,50,72,52,52,7,63,73,44,60,93,52,98,66,81,83,68,84,89,131

InterPro domains:
  IPR000456 Large ribosomal subunit protein bL17 [PF01196] (1-79)
  IPR000456 Large ribosomal subunit protein bL17 [PTHR14413] (1-79)
  IPR000456 Large ribosomal subunit protein bL17 [TIGR00059] (1-79)
  IPR036373 Large ribosomal subunit protein bL17 superfamily [G3DSA:3.90.1030.10] (1-79)
  IPR036373 Large ribosomal subunit protein bL17 superfamily [SSF64263] (1-79)

Mean predicted aligned error: 2.87 Å